Protein AF-L8GT86-F1 (afdb_monomer)

Secondary structure (DSSP, 8-state):
-PPP-HHHHHHHHHHHH--TT-EEHHHHHHHHHHHTTTS--TTHHHHHHHHHHHHHHTTSSEEETTEEEPPPHHHHHPPPPHHHHHHHHHTTSS-B-HHHHHHHHTTTS-HHHHHHHHHHHHHTTSEEE-TTS-EEE-TTHHHH--PPTT-HHHHHHHTTS--

pLDDT: mean 82.65, std 12.53, range [40.5, 96.31]

Organism: Acanthamoeba castellanii (strain ATCC 30010 / Neff) (NCBI:txid1257118)

Sequence (163 aa):
MPKVTHASMVKDALKDLNEPTGSGVIAIIERVAKLYEGKLTSTYERLIIKAIKDGVLAGTLVREGSRIRFPTKDDEDRELTVEEELIMIACREGDMYPDRLAKAFADDMDDEEYEEALQSLLGRGYIKLVSDGAYRWTDRAGKIFIYMPGDVHGASFIERLPA

Radius of gyration: 17.98 Å; Cα contacts (8 Å, |Δi|>4): 195; chains: 1; bounding box: 49×32×54 Å

InterPro domains:
  IPR005818 Linker histone H1/H5, domain H15 [PF00538] (7-63)
  IPR005818 Linker histone H1/H5, domain H15 [PS51504] (2-72)
  IPR005818 Linker histone H1/H5, domain H15 [SM00526] (3-66)
  IPR036388 Winged helix-like DNA-binding domain superfamily [G3DSA:1.10.10.10] (2-77)
  IPR036390 Winged helix DNA-binding domain superfamily [SSF46785] (4-74)

Structure (mmCIF, N/CA/C/O backbone):
data_AF-L8GT86-F1
#
_entry.id   AF-L8GT86-F1
#
loop_
_atom_site.group_PDB
_atom_site.id
_atom_site.type_symbol
_atom_site.label_atom_id
_atom_site.label_alt_id
_atom_site.label_comp_id
_atom_site.label_asym_id
_atom_site.label_entity_id
_atom_site.label_seq_id
_atom_site.pdbx_PDB_ins_code
_atom_site.Cartn_x
_atom_site.Cartn_y
_atom_site.Cartn_z
_atom_site.occupancy
_atom_site.B_iso_or_equiv
_atom_site.auth_seq_id
_atom_site.auth_comp_id
_atom_site.auth_asym_id
_atom_site.auth_atom_id
_atom_site.pdbx_PDB_model_num
ATOM 1 N N . MET A 1 1 ? -28.790 1.251 9.224 1.00 40.50 1 MET A N 1
ATOM 2 C CA . MET A 1 1 ? -27.477 1.618 9.801 1.00 40.50 1 MET A CA 1
ATOM 3 C C . MET A 1 1 ? -26.394 0.975 8.946 1.00 40.50 1 MET A C 1
ATOM 5 O O . MET A 1 1 ? -26.558 -0.205 8.643 1.00 40.50 1 MET A O 1
ATOM 9 N N . PRO A 1 2 ? -25.359 1.703 8.489 1.00 51.75 2 PRO A N 1
ATOM 10 C CA . PRO A 1 2 ? -24.268 1.088 7.739 1.00 51.75 2 PRO A CA 1
ATOM 11 C C . PRO A 1 2 ? -23.595 0.009 8.596 1.00 51.75 2 PRO A C 1
ATOM 13 O O . PRO A 1 2 ? -23.422 0.175 9.803 1.00 51.75 2 PRO A O 1
ATOM 16 N N . LYS A 1 3 ? -23.276 -1.130 7.978 1.00 69.12 3 LYS A N 1
ATOM 17 C CA . LYS A 1 3 ? -22.633 -2.256 8.657 1.00 69.12 3 LYS A CA 1
ATOM 18 C C . LYS A 1 3 ? -21.220 -1.821 9.048 1.00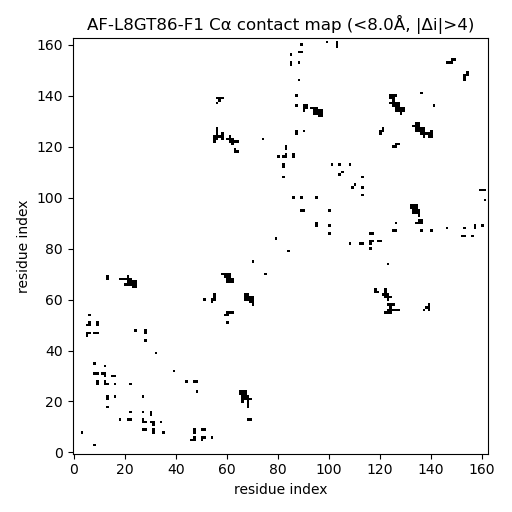 69.12 3 LYS A C 1
ATOM 20 O O . LYS A 1 3 ? -20.435 -1.473 8.169 1.00 69.12 3 LYS A O 1
ATOM 25 N N . VAL A 1 4 ? -20.906 -1.815 10.344 1.00 77.69 4 VAL A N 1
ATOM 26 C CA . VAL A 1 4 ? -19.543 -1.527 10.811 1.00 77.69 4 VAL A CA 1
ATOM 27 C C . VAL A 1 4 ? -18.631 -2.631 10.281 1.00 77.69 4 VAL A C 1
ATOM 29 O O . VAL A 1 4 ? -18.871 -3.816 10.516 1.00 77.69 4 VAL A O 1
ATOM 32 N N . THR A 1 5 ? -17.613 -2.243 9.523 1.00 89.38 5 THR A N 1
ATOM 33 C CA . THR A 1 5 ? -16.600 -3.142 8.962 1.00 89.38 5 THR A CA 1
ATOM 34 C C . THR A 1 5 ? -15.226 -2.726 9.466 1.00 89.38 5 THR A C 1
ATOM 36 O O . THR A 1 5 ? -15.020 -1.577 9.843 1.00 89.38 5 THR A O 1
ATOM 39 N N . HIS A 1 6 ? -14.244 -3.622 9.413 1.00 91.75 6 HIS A N 1
ATOM 40 C CA . HIS A 1 6 ? -12.857 -3.271 9.736 1.00 91.75 6 HIS A CA 1
ATOM 41 C C . HIS A 1 6 ? -12.336 -2.115 8.867 1.00 91.75 6 HIS A C 1
ATOM 43 O O . HIS A 1 6 ? -11.633 -1.242 9.363 1.00 91.75 6 HIS A O 1
ATOM 49 N N . ALA A 1 7 ? -12.753 -2.046 7.598 1.00 91.69 7 ALA A N 1
ATOM 50 C CA . ALA A 1 7 ? -12.431 -0.925 6.721 1.00 91.69 7 ALA A CA 1
ATOM 51 C C . ALA A 1 7 ? -13.047 0.397 7.213 1.00 91.69 7 ALA A C 1
ATOM 53 O O . ALA A 1 7 ? -12.368 1.419 7.195 1.00 91.69 7 ALA A O 1
ATOM 54 N N . SER A 1 8 ? -14.302 0.403 7.686 1.00 93.12 8 SER A N 1
ATOM 55 C CA . SER A 1 8 ? -14.892 1.620 8.265 1.00 93.12 8 SER A CA 1
ATOM 56 C C . SER A 1 8 ? -14.213 2.010 9.578 1.00 93.12 8 SER A C 1
ATOM 58 O O . SER A 1 8 ? -13.939 3.186 9.775 1.00 93.12 8 SER A O 1
ATOM 60 N N . MET A 1 9 ? -13.850 1.036 10.420 1.00 94.31 9 MET A N 1
ATOM 61 C CA . MET A 1 9 ? -13.101 1.285 11.658 1.00 94.31 9 MET A CA 1
ATOM 62 C C . MET A 1 9 ? -11.752 1.965 11.386 1.00 94.31 9 MET A C 1
ATOM 64 O O . MET A 1 9 ? -11.426 2.947 12.045 1.00 94.31 9 MET A O 1
ATOM 68 N N . VAL A 1 10 ? -10.995 1.492 10.386 1.00 95.31 10 VAL A N 1
ATOM 69 C CA . VAL A 1 10 ? -9.731 2.124 9.959 1.00 95.31 10 VAL A CA 1
ATOM 70 C C . VAL A 1 10 ? -9.962 3.563 9.506 1.00 95.31 10 VAL A C 1
ATOM 72 O O . VAL A 1 10 ? -9.220 4.458 9.902 1.00 95.31 10 VAL A O 1
ATOM 75 N N . LYS A 1 11 ? -11.003 3.804 8.698 1.00 94.56 11 LYS A N 1
ATOM 76 C CA . LYS A 1 11 ? -11.322 5.153 8.215 1.00 94.56 11 LYS A CA 1
ATOM 77 C C . LYS A 1 11 ? -11.670 6.103 9.357 1.00 94.56 11 LYS A C 1
ATOM 79 O O . LYS A 1 11 ? -11.217 7.242 9.342 1.00 94.56 11 LYS A O 1
ATOM 84 N N . ASP A 1 12 ? -12.453 5.646 10.327 1.00 94.94 12 ASP A N 1
ATOM 85 C CA . ASP A 1 12 ? -12.830 6.463 11.479 1.00 94.94 12 ASP A CA 1
ATOM 86 C C . ASP A 1 12 ? -11.620 6.756 12.369 1.00 94.94 12 ASP A C 1
ATOM 88 O O . ASP A 1 12 ? -11.432 7.897 12.778 1.00 94.94 12 ASP A O 1
ATOM 92 N N . ALA A 1 13 ? -10.747 5.768 12.585 1.00 96.25 13 ALA A N 1
ATOM 93 C CA . ALA A 1 13 ? -9.500 5.960 13.317 1.00 96.25 13 ALA A CA 1
ATOM 94 C C . ALA A 1 13 ? -8.574 6.978 12.638 1.00 96.25 13 ALA A C 1
ATOM 96 O O . ALA A 1 13 ? -8.061 7.864 13.311 1.00 96.25 13 ALA A O 1
ATOM 97 N N . LEU A 1 14 ? -8.393 6.903 11.315 1.00 96.25 14 LEU A N 1
ATOM 98 C CA . LEU A 1 14 ? -7.584 7.874 10.569 1.00 96.25 14 LEU A CA 1
ATOM 99 C C . LEU A 1 14 ? -8.167 9.292 10.639 1.00 96.25 14 LEU A C 1
ATOM 101 O O . LEU A 1 14 ? -7.423 10.251 10.823 1.00 96.25 14 LEU A O 1
ATOM 105 N N . LYS A 1 15 ? -9.495 9.431 10.541 1.00 95.25 15 LYS A N 1
ATOM 106 C CA . LYS A 1 15 ? -10.174 10.729 10.698 1.00 95.25 15 LYS A CA 1
ATOM 107 C C . LYS A 1 15 ? -10.001 11.312 12.098 1.00 95.25 15 LYS A C 1
ATOM 109 O O . LYS A 1 15 ? -9.831 12.515 12.230 1.00 95.25 15 LYS A O 1
ATOM 114 N N . ASP A 1 16 ? -10.053 10.469 13.124 1.00 96.19 16 ASP A N 1
ATOM 115 C CA . ASP A 1 16 ? -9.931 10.878 14.525 1.00 96.19 16 ASP A CA 1
ATOM 116 C C . ASP A 1 16 ? -8.470 11.109 14.961 1.00 96.19 16 ASP A C 1
ATOM 118 O O . ASP A 1 16 ? -8.207 11.825 15.926 1.00 96.19 16 ASP A O 1
ATOM 122 N N . LEU A 1 17 ? -7.494 10.506 14.271 1.00 96.00 17 LEU A N 1
ATOM 123 C CA . LEU A 1 17 ? -6.072 10.851 14.408 1.00 96.00 17 LEU A CA 1
ATOM 124 C C . LEU A 1 17 ? -5.757 12.182 13.718 1.00 96.00 17 LEU A C 1
ATOM 126 O O . LEU A 1 17 ? -5.005 12.980 14.268 1.00 96.00 17 LEU A O 1
ATOM 130 N N . ASN A 1 18 ? -6.373 12.438 12.558 1.00 92.81 18 ASN A N 1
ATOM 131 C CA . ASN A 1 18 ? -6.255 13.691 11.809 1.00 92.81 18 ASN A CA 1
ATOM 132 C C . ASN A 1 18 ? -4.792 14.110 11.541 1.00 92.81 18 ASN A C 1
ATOM 134 O O . ASN A 1 18 ? -4.446 15.288 11.617 1.00 92.81 18 ASN A O 1
ATOM 138 N N . GLU A 1 19 ? -3.924 13.138 11.248 1.00 91.06 19 GLU A N 1
ATOM 139 C CA . GLU A 1 19 ? -2.511 13.367 10.930 1.00 91.06 19 GLU A CA 1
ATOM 140 C C . GLU A 1 19 ? -2.338 13.555 9.410 1.00 91.06 19 GLU A C 1
ATOM 142 O O . GLU A 1 19 ? -2.546 12.597 8.659 1.00 91.06 19 GLU A O 1
ATOM 147 N N . PRO A 1 20 ? -1.937 14.748 8.920 1.00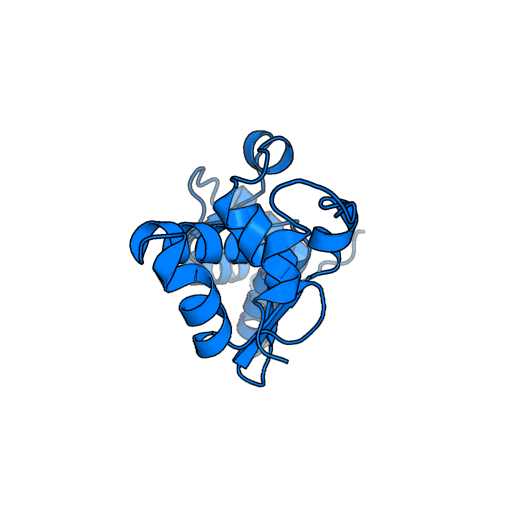 84.56 20 PRO A N 1
ATOM 148 C CA . PRO A 1 20 ? -1.842 15.018 7.480 1.00 84.56 20 PRO A CA 1
ATOM 149 C C . PRO A 1 20 ? -0.819 14.140 6.749 1.00 84.56 20 PRO A C 1
ATOM 151 O O . PRO A 1 20 ? -1.043 13.737 5.613 1.00 84.56 20 PRO A O 1
ATOM 154 N N . THR A 1 21 ? 0.284 13.802 7.420 1.00 87.50 21 THR A N 1
ATOM 155 C CA . THR A 1 21 ? 1.352 12.929 6.902 1.00 87.50 21 THR A CA 1
ATOM 156 C C . THR A 1 21 ? 1.053 11.440 7.094 1.00 87.50 21 THR A C 1
ATOM 158 O O . THR A 1 21 ? 1.872 10.583 6.770 1.00 87.50 21 THR A O 1
ATOM 161 N N . GLY A 1 22 ? -0.126 11.114 7.627 1.00 92.31 22 GLY A N 1
ATOM 162 C CA . GLY A 1 22 ? -0.543 9.754 7.917 1.00 92.31 22 GLY A CA 1
ATOM 163 C C . GLY A 1 22 ? -0.051 9.207 9.248 1.00 92.31 22 GLY A C 1
ATOM 164 O O . GLY A 1 22 ? 0.861 9.717 9.902 1.00 92.31 22 GLY A O 1
ATOM 165 N N . SER A 1 23 ? -0.659 8.088 9.619 1.00 95.62 23 SER A N 1
ATOM 166 C CA . SER A 1 23 ? -0.482 7.455 10.917 1.00 95.62 23 SER A CA 1
ATOM 167 C C . SER A 1 23 ? 0.157 6.084 10.792 1.00 95.62 23 SER A C 1
ATOM 169 O O . SER A 1 23 ? -0.031 5.363 9.811 1.00 95.62 23 SER A O 1
ATOM 171 N N . GLY A 1 24 ? 0.931 5.709 11.808 1.00 95.25 24 GLY A N 1
ATOM 172 C CA . GLY A 1 24 ? 1.495 4.366 11.894 1.00 95.25 24 GLY A CA 1
ATOM 173 C C . GLY A 1 24 ? 0.409 3.312 12.124 1.00 95.25 24 GLY A C 1
ATOM 174 O O . GLY A 1 24 ? -0.602 3.573 12.774 1.00 95.25 24 GLY A O 1
ATOM 175 N N . VAL A 1 25 ? 0.646 2.087 11.649 1.00 94.19 25 VAL A N 1
ATOM 176 C CA . VAL A 1 25 ? -0.297 0.959 11.800 1.00 94.19 25 VAL A CA 1
ATOM 177 C C . VAL A 1 25 ? -0.679 0.715 13.266 1.00 94.19 25 VAL A C 1
ATOM 179 O O . VAL A 1 25 ? -1.852 0.497 13.555 1.00 94.19 25 VAL A O 1
ATOM 182 N N . ILE A 1 26 ? 0.282 0.805 14.193 1.00 94.44 26 ILE A N 1
ATOM 183 C CA . ILE A 1 26 ? 0.035 0.630 15.635 1.00 94.44 26 ILE A CA 1
ATOM 184 C C . ILE A 1 26 ? -0.906 1.720 16.162 1.00 94.44 26 ILE A C 1
ATOM 186 O O . ILE A 1 26 ? -1.908 1.400 16.793 1.00 94.44 26 ILE A O 1
ATOM 190 N N . ALA A 1 27 ? -0.650 2.988 15.828 1.00 96.06 27 ALA A N 1
ATOM 191 C CA . ALA A 1 27 ? -1.498 4.106 16.248 1.00 96.06 27 ALA A CA 1
ATOM 192 C C . ALA A 1 27 ? -2.939 3.960 15.729 1.00 96.06 27 ALA A C 1
ATOM 194 O O . ALA A 1 27 ? -3.896 4.231 16.453 1.00 96.06 27 ALA A O 1
ATOM 195 N N . ILE A 1 28 ? -3.105 3.467 14.496 1.00 96.31 28 ILE A N 1
ATOM 196 C CA . ILE A 1 28 ? -4.425 3.181 13.920 1.00 96.31 28 ILE A CA 1
ATOM 197 C C . ILE A 1 28 ? -5.128 2.071 14.709 1.00 96.31 28 ILE A C 1
ATOM 199 O O . ILE A 1 28 ? -6.293 2.232 15.065 1.00 96.31 28 ILE A O 1
ATOM 203 N N . ILE A 1 29 ? -4.441 0.965 15.013 1.00 94.88 29 ILE A N 1
ATOM 204 C CA . ILE A 1 29 ? -5.003 -0.153 15.791 1.00 94.88 29 ILE A CA 1
ATOM 205 C C . ILE A 1 29 ? -5.432 0.317 17.184 1.00 94.88 29 ILE A C 1
ATOM 207 O O . ILE A 1 29 ? -6.568 0.070 17.589 1.00 94.88 29 ILE A O 1
ATOM 211 N N . GLU A 1 30 ? -4.565 1.041 17.890 1.00 94.81 30 GLU A N 1
ATOM 212 C CA . GLU A 1 30 ? -4.867 1.587 19.215 1.00 94.81 30 GLU A CA 1
ATOM 213 C C . GLU A 1 30 ? -6.050 2.557 19.175 1.00 94.81 30 GLU A C 1
ATOM 215 O O . GLU A 1 30 ? -6.899 2.558 20.070 1.00 94.81 30 GLU A O 1
ATOM 220 N N . ARG A 1 31 ? -6.150 3.378 18.124 1.00 95.69 31 ARG A N 1
ATOM 221 C CA . ARG A 1 31 ? -7.275 4.299 17.973 1.00 95.69 31 ARG A CA 1
ATOM 222 C C . ARG A 1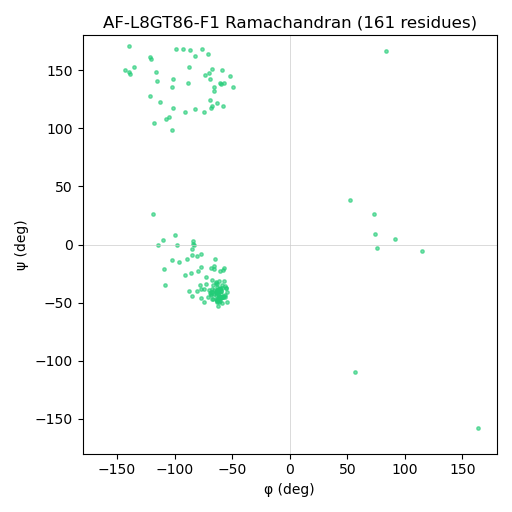 31 ? -8.577 3.569 17.663 1.00 95.69 31 ARG A C 1
ATOM 224 O O . ARG A 1 31 ? -9.602 3.920 18.244 1.00 95.69 31 ARG A O 1
ATOM 231 N N . VAL A 1 32 ? -8.546 2.522 16.837 1.00 95.00 32 VAL A N 1
ATOM 232 C CA . VAL A 1 32 ? -9.700 1.629 16.642 1.00 95.00 32 VAL A CA 1
ATOM 233 C C . VAL A 1 32 ? -10.130 1.018 17.974 1.00 95.00 32 VAL A C 1
ATOM 235 O O . VAL A 1 32 ? -11.321 1.032 18.279 1.00 95.00 32 VAL A O 1
ATOM 238 N N . ALA A 1 33 ? -9.179 0.536 18.780 1.00 93.06 33 ALA A N 1
ATOM 239 C CA . ALA A 1 33 ? -9.459 -0.035 20.094 1.00 93.06 33 ALA A CA 1
ATOM 240 C C . ALA A 1 33 ? -10.219 0.938 21.004 1.00 93.06 33 ALA A C 1
ATOM 242 O O . ALA A 1 33 ? -11.215 0.555 21.615 1.00 93.06 33 ALA A O 1
ATOM 243 N N . LYS A 1 34 ? -9.804 2.211 21.018 1.00 93.19 34 LYS A N 1
ATOM 244 C CA . LYS A 1 34 ? -10.455 3.277 21.795 1.00 93.19 34 LYS A CA 1
ATOM 245 C C . LYS A 1 34 ? -11.845 3.645 21.266 1.00 93.19 34 LYS A C 1
ATOM 247 O O . LYS A 1 34 ? -12.766 3.825 22.051 1.00 93.19 34 LYS A O 1
ATOM 252 N N . LEU A 1 35 ? -12.018 3.760 19.947 1.00 92.69 35 LEU A N 1
ATOM 253 C CA . LEU A 1 35 ? -13.298 4.161 19.340 1.00 92.69 35 LEU A CA 1
ATOM 254 C C . LEU A 1 35 ? -14.369 3.061 19.397 1.00 92.69 35 LEU A C 1
ATOM 256 O O . LEU A 1 35 ? -15.566 3.349 19.408 1.00 92.69 35 LEU A O 1
ATOM 260 N N . TYR A 1 36 ? -13.942 1.798 19.409 1.00 90.56 36 TYR A N 1
ATOM 261 C CA . TYR A 1 36 ? -14.811 0.626 19.311 1.00 90.56 36 TYR A CA 1
ATOM 262 C C . TYR A 1 36 ? -14.722 -0.286 20.539 1.00 90.56 36 TYR A C 1
ATOM 264 O O . TYR A 1 36 ? -15.000 -1.486 20.445 1.00 90.56 36 TYR A O 1
ATOM 272 N N . GLU A 1 37 ? -14.360 0.278 21.691 1.00 82.69 37 GLU A N 1
ATOM 273 C CA . GLU A 1 37 ? -14.214 -0.447 22.950 1.00 82.69 37 GLU A CA 1
ATOM 274 C C . GLU A 1 37 ? -15.441 -1.336 23.243 1.00 82.69 37 GLU A C 1
ATOM 276 O O . GLU A 1 37 ? -16.595 -0.961 23.012 1.00 82.69 37 GLU A O 1
ATOM 281 N N . GLY A 1 38 ? -15.190 -2.576 23.675 1.00 74.44 38 GLY A N 1
ATOM 282 C CA . GLY A 1 38 ? -16.236 -3.567 23.959 1.00 74.44 38 GLY A CA 1
ATOM 283 C C . GLY A 1 38 ? -16.899 -4.221 22.736 1.00 74.44 38 GLY A C 1
ATOM 284 O O . GLY A 1 38 ? -17.724 -5.115 22.912 1.00 74.44 38 GLY A O 1
ATOM 285 N N . LYS A 1 39 ? -16.546 -3.835 21.499 1.00 76.12 39 LYS A N 1
ATOM 286 C CA . LYS A 1 39 ? -17.077 -4.430 20.248 1.00 76.12 39 LYS A CA 1
ATOM 287 C C . LYS A 1 39 ? -16.045 -5.251 19.467 1.00 76.12 39 LYS A C 1
ATOM 289 O O . LYS A 1 39 ? -16.335 -5.714 18.363 1.00 76.12 39 LYS A O 1
ATOM 294 N N . LEU A 1 40 ? -14.841 -5.408 20.012 1.00 83.25 40 LEU A N 1
ATOM 295 C CA . LEU A 1 40 ? -13.696 -5.997 19.321 1.00 83.25 40 LEU A CA 1
ATOM 296 C C . LEU A 1 40 ? -13.462 -7.446 19.753 1.00 83.25 40 LEU A C 1
ATOM 298 O O . LEU A 1 40 ? -13.496 -7.784 20.932 1.00 83.25 40 LEU A O 1
ATOM 302 N N . THR A 1 41 ? -13.216 -8.310 18.771 1.00 82.38 41 THR A N 1
ATOM 303 C CA . THR A 1 41 ? -12.842 -9.718 18.981 1.00 82.38 41 THR A CA 1
ATOM 304 C C . THR A 1 41 ? -11.348 -9.852 19.266 1.00 82.38 41 THR A C 1
ATOM 306 O O . THR A 1 41 ? -10.582 -9.000 18.833 1.00 82.38 41 THR A O 1
ATOM 309 N N . SER A 1 42 ? -10.892 -10.973 19.828 1.00 79.06 42 SER A N 1
ATOM 310 C CA . SER A 1 42 ? -9.457 -11.255 20.040 1.00 79.06 42 SER A CA 1
ATOM 311 C C . SER A 1 42 ? -8.595 -11.208 18.767 1.00 79.06 42 SER A C 1
ATOM 313 O O . SER A 1 42 ? -7.388 -11.021 18.848 1.00 79.06 42 SER A O 1
ATOM 315 N N . THR A 1 43 ? -9.195 -11.340 17.580 1.00 85.88 43 THR A N 1
ATOM 316 C CA . THR A 1 43 ? -8.496 -11.282 16.286 1.00 85.88 43 THR A CA 1
ATOM 317 C C . THR A 1 43 ? -8.598 -9.928 15.579 1.00 85.88 43 THR A C 1
ATOM 319 O O . THR A 1 43 ? -8.222 -9.836 14.408 1.00 85.88 43 THR A O 1
ATOM 322 N N . TYR A 1 44 ? -9.134 -8.886 16.230 1.00 88.38 44 TYR A N 1
ATOM 323 C CA . TYR A 1 44 ? -9.442 -7.619 15.555 1.00 88.38 44 TYR A CA 1
ATOM 324 C C . TYR A 1 44 ? -8.196 -6.969 14.944 1.00 88.38 44 TYR A C 1
ATOM 326 O O . TYR A 1 44 ? -8.257 -6.527 13.804 1.00 88.38 44 TYR A O 1
ATOM 334 N N . GLU A 1 45 ? -7.049 -7.000 15.628 1.00 90.88 45 GLU A N 1
ATOM 335 C CA . GLU A 1 45 ? -5.796 -6.406 15.138 1.00 90.88 45 GLU A CA 1
ATOM 336 C C . GLU A 1 45 ? -5.398 -6.980 13.778 1.00 90.88 45 GLU A C 1
ATOM 338 O O . GLU A 1 45 ? -5.105 -6.242 12.838 1.00 90.88 45 GLU A O 1
ATOM 343 N N . ARG A 1 46 ? -5.491 -8.307 13.624 1.00 91.50 46 ARG A N 1
ATOM 344 C CA . ARG A 1 46 ? -5.205 -8.990 12.357 1.00 91.50 46 ARG A CA 1
ATOM 345 C C . ARG A 1 46 ? -6.162 -8.549 11.251 1.00 91.50 46 ARG A C 1
ATOM 347 O O . ARG A 1 46 ? -5.748 -8.401 10.102 1.00 91.50 46 ARG A O 1
ATOM 354 N N . LEU A 1 47 ? -7.432 -8.338 11.592 1.00 92.19 47 LEU A N 1
ATOM 355 C CA . LEU A 1 47 ? -8.462 -7.891 10.655 1.00 92.19 47 LEU A CA 1
ATOM 356 C C . LEU A 1 47 ? -8.290 -6.412 10.279 1.00 92.19 47 LEU A C 1
ATOM 358 O O . LEU A 1 47 ? -8.515 -6.064 9.122 1.00 92.19 47 LEU A O 1
ATOM 362 N N . ILE A 1 48 ? -7.825 -5.569 11.203 1.00 94.56 48 ILE A N 1
ATOM 363 C CA . ILE A 1 48 ? -7.464 -4.169 10.949 1.00 94.56 48 ILE A CA 1
ATOM 364 C C . ILE A 1 48 ? -6.230 -4.084 10.049 1.00 94.56 48 ILE A C 1
ATOM 366 O O . ILE A 1 48 ? -6.271 -3.391 9.036 1.00 94.56 48 ILE A O 1
ATOM 370 N N . ILE A 1 49 ? -5.173 -4.853 10.330 1.00 93.44 49 ILE A N 1
ATOM 371 C CA . ILE A 1 49 ? -3.983 -4.931 9.466 1.00 93.44 49 ILE A CA 1
ATOM 372 C C . ILE A 1 49 ? -4.371 -5.389 8.059 1.00 93.44 49 ILE A C 1
ATOM 374 O O . ILE A 1 49 ? -3.924 -4.806 7.071 1.00 93.44 49 ILE A O 1
ATOM 378 N N . LYS A 1 50 ? -5.222 -6.418 7.952 1.00 91.94 50 LYS A N 1
ATOM 379 C CA . LYS A 1 50 ? -5.732 -6.877 6.657 1.00 91.94 50 LYS A CA 1
ATOM 380 C C . LYS A 1 50 ? -6.518 -5.773 5.946 1.00 91.94 50 LYS A C 1
ATOM 382 O O . LYS A 1 50 ? -6.272 -5.540 4.772 1.00 91.94 50 LYS A O 1
ATOM 387 N N . ALA A 1 51 ? -7.400 -5.064 6.649 1.00 93.38 51 ALA A N 1
ATOM 388 C CA . ALA A 1 51 ? -8.177 -3.969 6.072 1.00 93.38 51 ALA A CA 1
ATOM 389 C C . ALA A 1 51 ? -7.299 -2.803 5.585 1.00 93.38 51 ALA A C 1
ATOM 391 O O . ALA A 1 51 ? -7.596 -2.228 4.544 1.00 93.38 51 ALA A O 1
ATOM 392 N N . ILE A 1 52 ? -6.207 -2.484 6.289 1.00 93.12 52 ILE A N 1
ATOM 393 C CA . ILE A 1 52 ? -5.220 -1.492 5.839 1.00 93.12 52 ILE A CA 1
ATOM 394 C C . ILE A 1 52 ? -4.556 -1.961 4.540 1.00 93.12 52 ILE A C 1
ATOM 396 O O . ILE A 1 52 ? -4.532 -1.211 3.569 1.00 93.12 52 ILE A O 1
ATOM 400 N N . LYS A 1 53 ? -4.065 -3.208 4.494 1.00 89.12 53 LYS A N 1
ATOM 401 C CA . LYS A 1 53 ? -3.436 -3.779 3.290 1.00 89.12 53 LYS A CA 1
ATOM 402 C C . LYS A 1 53 ? -4.392 -3.780 2.098 1.00 89.12 53 LYS A C 1
ATOM 404 O O . LYS A 1 53 ? -4.037 -3.285 1.035 1.00 89.12 53 LYS A O 1
ATOM 409 N N . ASP A 1 54 ? -5.606 -4.286 2.298 1.00 87.94 54 ASP A N 1
ATOM 410 C CA . ASP A 1 54 ? -6.651 -4.316 1.273 1.00 87.94 54 ASP A CA 1
ATOM 411 C C . ASP A 1 54 ? -7.004 -2.888 0.815 1.00 87.94 54 ASP A C 1
ATOM 413 O O . ASP A 1 54 ? -7.206 -2.647 -0.372 1.00 87.94 54 ASP A O 1
ATOM 417 N N . GLY A 1 55 ? -7.032 -1.925 1.744 1.00 88.56 55 GLY A N 1
ATOM 418 C CA . GLY A 1 55 ? -7.307 -0.520 1.459 1.00 88.56 55 GLY A CA 1
ATOM 419 C C . GLY A 1 55 ? -6.231 0.153 0.606 1.00 88.56 55 GLY A C 1
ATOM 420 O O . GLY A 1 55 ? -6.592 0.910 -0.295 1.00 88.56 55 GLY A O 1
ATOM 421 N N . VAL A 1 56 ? -4.952 -0.157 0.853 1.00 87.94 56 VAL A N 1
ATOM 422 C CA . VAL A 1 56 ? -3.812 0.305 0.040 1.00 87.94 56 VAL A CA 1
ATOM 423 C C . VAL A 1 56 ? -3.861 -0.313 -1.355 1.00 87.94 56 VAL A C 1
ATOM 425 O O . VAL A 1 56 ? -3.801 0.406 -2.344 1.00 87.94 56 VAL A O 1
ATOM 428 N N . LEU A 1 57 ? -4.082 -1.628 -1.454 1.00 80.56 57 LEU A N 1
ATOM 429 C CA . LEU A 1 57 ? -4.208 -2.327 -2.742 1.00 80.56 57 LEU A CA 1
ATOM 430 C C . LEU A 1 57 ? -5.381 -1.814 -3.587 1.00 80.56 57 LEU A C 1
ATOM 432 O O . LEU A 1 57 ? -5.284 -1.726 -4.807 1.00 80.56 57 LEU A O 1
ATOM 436 N N . ALA A 1 58 ? -6.497 -1.475 -2.940 1.00 81.00 58 ALA A N 1
ATOM 437 C CA . ALA A 1 58 ? -7.653 -0.875 -3.598 1.00 81.00 58 ALA A CA 1
ATOM 438 C C . ALA A 1 58 ? -7.460 0.618 -3.915 1.00 81.00 58 ALA A C 1
ATOM 440 O O . ALA A 1 58 ? -8.319 1.218 -4.559 1.00 81.00 58 ALA A O 1
ATOM 441 N N . GLY A 1 59 ? -6.382 1.235 -3.425 1.00 81.12 59 GLY A N 1
ATOM 442 C CA . GLY A 1 59 ? -6.101 2.656 -3.583 1.00 81.12 59 GLY A CA 1
ATOM 443 C C . GLY A 1 59 ? -6.942 3.601 -2.734 1.00 81.12 59 GLY A C 1
ATOM 444 O O . GLY A 1 59 ? -6.895 4.809 -2.921 1.00 81.12 59 GLY A O 1
ATOM 445 N N . THR A 1 60 ? -7.722 3.064 -1.798 1.00 88.25 60 THR A N 1
ATOM 446 C CA . THR A 1 60 ? -8.532 3.859 -0.858 1.00 88.25 60 THR A CA 1
ATOM 447 C C . THR A 1 60 ? -7.725 4.401 0.322 1.00 88.25 60 THR A C 1
ATOM 449 O O . THR A 1 60 ? -8.240 5.205 1.098 1.00 88.25 60 THR A O 1
ATOM 452 N N . LEU A 1 61 ? -6.487 3.927 0.461 1.00 91.31 61 LEU A N 1
ATOM 453 C CA . LEU A 1 61 ? -5.457 4.386 1.382 1.00 91.31 61 LEU A CA 1
ATOM 454 C C . LEU A 1 61 ? -4.141 4.482 0.606 1.00 91.31 61 LEU A C 1
ATOM 456 O O . LEU A 1 61 ? -3.938 3.741 -0.354 1.00 91.31 61 LEU A O 1
ATOM 460 N N . VAL A 1 62 ? -3.2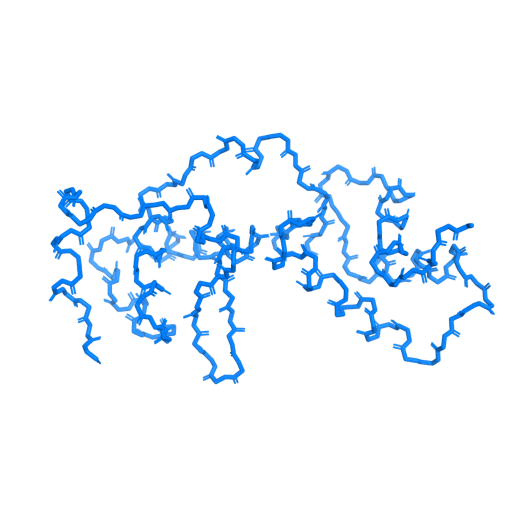52 5.357 1.056 1.00 89.56 62 VAL A N 1
ATOM 461 C CA . VAL A 1 62 ? -1.879 5.475 0.556 1.00 89.56 62 VAL A CA 1
ATOM 462 C C . VAL A 1 62 ? -0.928 5.101 1.680 1.00 89.56 62 VAL A C 1
ATOM 464 O O . VAL A 1 62 ? -1.169 5.437 2.846 1.00 89.56 62 VAL A O 1
ATOM 467 N N . ARG A 1 63 ? 0.139 4.382 1.330 1.00 89.19 63 ARG A N 1
ATOM 468 C CA . ARG A 1 63 ? 1.242 4.076 2.235 1.00 89.19 63 ARG A CA 1
ATOM 469 C C . ARG A 1 63 ? 2.507 4.794 1.781 1.00 89.19 63 ARG A C 1
ATOM 471 O O . ARG A 1 63 ? 2.999 4.524 0.698 1.00 89.19 63 ARG A O 1
ATOM 478 N N . GLU A 1 64 ? 3.072 5.609 2.661 1.00 84.50 64 GLU A N 1
ATOM 479 C CA . GLU A 1 64 ? 4.373 6.260 2.475 1.00 84.50 64 GLU A CA 1
ATOM 480 C C . GLU A 1 64 ? 5.307 5.769 3.583 1.00 84.50 64 GLU A C 1
ATOM 482 O O . GLU A 1 64 ? 5.137 6.085 4.766 1.00 84.50 64 GLU A O 1
ATOM 487 N N . GLY A 1 65 ? 6.239 4.879 3.230 1.00 83.56 65 GLY A N 1
ATOM 488 C CA . GLY A 1 65 ? 7.090 4.188 4.198 1.00 83.56 65 GLY A CA 1
ATOM 489 C C . GLY A 1 65 ? 6.284 3.424 5.261 1.00 83.56 65 GLY A C 1
ATOM 490 O O . GLY A 1 65 ? 5.659 2.390 4.992 1.00 83.56 65 GLY A O 1
ATOM 491 N N . SER A 1 66 ? 6.311 3.906 6.507 1.00 87.19 66 SER A N 1
ATOM 492 C CA . SER A 1 66 ? 5.582 3.321 7.648 1.00 87.19 66 SER A CA 1
ATOM 493 C C . SER A 1 66 ? 4.244 4.006 7.962 1.00 87.19 66 SER A C 1
ATOM 495 O O . SER A 1 66 ? 3.545 3.581 8.888 1.00 87.19 66 SER A O 1
ATOM 497 N N . ARG A 1 67 ? 3.876 5.048 7.205 1.00 93.00 67 ARG A N 1
ATOM 498 C CA . ARG A 1 67 ? 2.685 5.876 7.425 1.00 93.00 67 ARG A CA 1
ATOM 499 C C . ARG A 1 67 ? 1.559 5.497 6.476 1.00 93.00 67 ARG A C 1
ATOM 501 O O . ARG A 1 67 ? 1.798 5.165 5.319 1.00 93.00 67 ARG A O 1
ATOM 508 N N . ILE A 1 68 ? 0.330 5.543 6.983 1.00 94.75 68 ILE A N 1
ATOM 509 C CA . ILE A 1 68 ? -0.901 5.265 6.243 1.00 94.75 68 ILE A CA 1
ATOM 510 C C . ILE A 1 68 ? -1.797 6.499 6.310 1.00 94.75 68 ILE A C 1
ATOM 512 O O . ILE A 1 68 ? -2.090 6.991 7.401 1.00 94.75 68 ILE A O 1
ATOM 516 N N . ARG A 1 69 ? -2.265 6.975 5.156 1.00 94.19 69 ARG A N 1
ATOM 517 C CA . ARG A 1 69 ? -3.160 8.136 5.040 1.00 94.19 69 ARG A CA 1
ATOM 518 C C . ARG A 1 69 ? -4.247 7.915 3.997 1.00 94.19 69 ARG A C 1
ATOM 520 O O . ARG A 1 69 ? -4.231 6.935 3.253 1.00 94.19 69 ARG A O 1
ATOM 527 N N . PHE A 1 70 ? -5.206 8.835 3.958 1.00 92.69 70 PHE A N 1
ATOM 528 C CA . PHE A 1 70 ? -6.106 8.940 2.815 1.00 92.69 70 PHE A CA 1
ATOM 529 C C . PHE A 1 70 ? -5.345 9.472 1.592 1.00 92.69 70 PHE A C 1
ATOM 531 O O . PHE A 1 70 ? -4.433 10.287 1.770 1.00 92.69 70 PHE A O 1
ATOM 538 N N . PRO A 1 71 ? -5.723 9.040 0.377 1.00 88.69 71 PRO A N 1
ATOM 539 C CA . PRO A 1 71 ? -5.267 9.688 -0.842 1.00 88.69 71 PRO A CA 1
ATOM 540 C C . PRO A 1 71 ? -5.652 11.173 -0.830 1.00 88.69 71 PRO A C 1
ATOM 542 O O . PRO A 1 71 ? -6.750 11.532 -0.393 1.00 88.69 71 PRO A O 1
ATOM 545 N N . THR A 1 72 ? -4.748 12.026 -1.289 1.00 86.50 72 THR A N 1
ATOM 546 C CA . THR A 1 72 ? -5.007 13.423 -1.628 1.00 86.50 72 THR A CA 1
ATOM 547 C C . THR A 1 72 ? -5.347 13.528 -3.109 1.00 86.50 72 THR A C 1
ATOM 549 O O . THR A 1 72 ? -5.144 12.593 -3.882 1.00 86.50 72 THR A O 1
ATOM 552 N N . LYS A 1 73 ? -5.846 14.697 -3.520 1.00 79.94 73 LYS A N 1
ATOM 553 C CA . LYS A 1 73 ? -6.056 14.991 -4.939 1.00 79.94 73 LYS A CA 1
ATOM 554 C C . LYS A 1 73 ? -4.749 14.890 -5.738 1.00 79.94 73 LYS A C 1
ATOM 556 O O . LYS A 1 73 ? -4.750 14.357 -6.838 1.00 79.94 73 LYS A O 1
ATOM 561 N N . ASP A 1 74 ? -3.636 15.313 -5.145 1.00 80.69 74 ASP A N 1
ATOM 562 C CA . ASP A 1 74 ? -2.322 15.233 -5.785 1.00 80.69 74 ASP A CA 1
ATOM 563 C C . ASP A 1 74 ? -1.895 13.776 -6.041 1.00 80.69 74 ASP A C 1
ATOM 565 O O . ASP A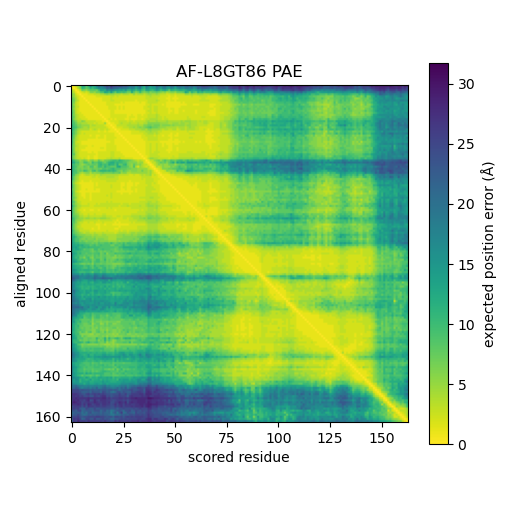 1 74 ? -1.280 13.495 -7.063 1.00 80.69 74 ASP A O 1
ATOM 569 N N . ASP A 1 75 ? -2.269 12.820 -5.178 1.00 79.44 75 ASP A N 1
ATOM 570 C CA . ASP A 1 75 ? -1.991 11.394 -5.424 1.00 79.44 75 ASP A CA 1
ATOM 571 C C . ASP A 1 75 ? -2.785 10.825 -6.611 1.00 79.44 75 ASP A C 1
ATOM 573 O O . ASP A 1 75 ? -2.349 9.858 -7.249 1.00 79.44 75 ASP A O 1
ATOM 577 N N . GLU A 1 76 ? -3.982 11.369 -6.844 1.00 72.38 76 GLU A N 1
ATOM 578 C CA . GLU A 1 76 ? -4.894 10.956 -7.912 1.00 72.38 76 GLU A CA 1
ATOM 579 C C . GLU A 1 76 ? -4.492 11.563 -9.259 1.00 72.38 76 GLU A C 1
ATOM 581 O O . GLU A 1 76 ? -4.524 10.854 -10.263 1.00 72.38 76 GLU A O 1
ATOM 586 N N . ASP A 1 77 ? -4.073 12.831 -9.259 1.00 73.12 77 ASP A N 1
ATOM 587 C CA . ASP A 1 77 ? -3.733 13.595 -10.464 1.00 73.12 77 ASP A CA 1
ATOM 588 C C . ASP A 1 77 ? -2.252 13.453 -10.875 1.00 73.12 77 ASP A C 1
ATOM 590 O O . ASP A 1 77 ? -1.879 13.851 -11.979 1.00 73.12 77 ASP A O 1
ATOM 594 N N . ARG A 1 78 ? -1.387 12.895 -10.015 1.00 78.69 78 ARG A N 1
ATOM 595 C CA . ARG A 1 78 ? 0.036 12.696 -10.325 1.00 78.69 78 ARG A CA 1
ATOM 596 C C . ARG A 1 78 ? 0.233 11.632 -11.409 1.00 78.69 78 ARG A C 1
ATOM 598 O O . ARG A 1 78 ? -0.011 10.440 -11.176 1.00 78.69 78 ARG A O 1
ATOM 605 N N . GLU A 1 79 ? 0.792 12.080 -12.530 1.00 81.00 79 GLU A N 1
ATOM 606 C CA . GLU A 1 79 ? 1.344 11.236 -13.590 1.00 81.00 79 GLU A CA 1
ATOM 607 C C . GLU A 1 79 ? 2.462 10.331 -13.054 1.00 81.00 79 GLU A C 1
ATOM 609 O O . GLU A 1 79 ? 3.144 10.652 -12.074 1.00 81.00 79 GLU A O 1
ATOM 614 N N . LEU A 1 80 ? 2.608 9.159 -13.670 1.00 83.94 80 LEU A N 1
ATOM 615 C CA . LEU A 1 80 ? 3.719 8.266 -13.368 1.00 83.94 80 LEU A CA 1
ATOM 616 C C . LEU A 1 80 ? 5.013 8.895 -13.892 1.00 83.94 80 LEU A C 1
ATOM 618 O O . LEU A 1 80 ? 5.019 9.510 -14.957 1.00 83.94 80 LEU A O 1
ATOM 622 N N . THR A 1 81 ? 6.105 8.746 -13.148 1.00 85.81 81 THR A N 1
ATOM 623 C CA . THR A 1 81 ? 7.430 9.033 -13.707 1.00 85.81 81 THR A CA 1
ATOM 624 C C . THR A 1 81 ? 7.804 7.964 -14.730 1.00 85.81 81 THR A C 1
ATOM 626 O O . THR A 1 81 ? 7.212 6.881 -14.753 1.00 85.81 81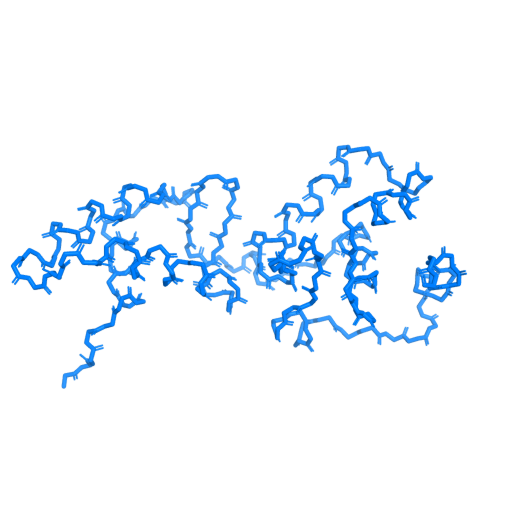 THR A O 1
ATOM 629 N N . VAL A 1 82 ? 8.814 8.240 -15.558 1.00 83.06 82 VAL A N 1
ATOM 630 C CA . VAL A 1 82 ? 9.321 7.266 -16.539 1.00 83.06 82 VAL A CA 1
ATOM 631 C C . VAL A 1 82 ? 9.718 5.964 -15.837 1.00 83.06 82 VAL A C 1
ATOM 633 O O . VAL A 1 82 ? 9.436 4.872 -16.328 1.00 83.06 82 VAL A O 1
ATOM 636 N N . GLU A 1 83 ? 10.293 6.070 -14.642 1.00 87.19 83 GLU A N 1
ATOM 637 C CA . GLU A 1 83 ? 10.742 4.930 -13.858 1.00 87.19 83 GLU A CA 1
ATOM 638 C C . GLU A 1 83 ? 9.570 4.085 -13.350 1.00 87.19 83 GLU A C 1
ATOM 640 O O . GLU A 1 83 ? 9.561 2.853 -13.454 1.00 87.19 83 GLU A O 1
ATOM 645 N N . GLU A 1 84 ? 8.526 4.753 -12.859 1.00 88.25 84 GLU A N 1
ATOM 646 C CA . GLU A 1 84 ? 7.289 4.108 -12.436 1.00 88.25 84 GLU A CA 1
ATOM 647 C C . GLU A 1 84 ? 6.587 3.407 -13.616 1.00 88.25 84 GLU A C 1
ATOM 649 O O . GLU A 1 84 ? 6.094 2.286 -13.465 1.00 88.25 84 GLU A O 1
ATOM 654 N N . GLU A 1 85 ? 6.562 4.023 -14.801 1.00 85.81 85 GLU A N 1
ATOM 655 C CA . GLU A 1 85 ? 5.993 3.420 -16.013 1.00 85.81 85 GLU A CA 1
ATOM 656 C C . GLU A 1 85 ? 6.756 2.172 -16.452 1.00 85.81 85 GLU A C 1
ATOM 658 O O . GLU A 1 85 ? 6.146 1.150 -16.771 1.00 85.81 85 GLU A O 1
ATOM 663 N N . LEU A 1 86 ? 8.085 2.219 -16.426 1.00 82.62 86 LEU A N 1
ATOM 664 C CA . LEU A 1 86 ? 8.939 1.096 -16.789 1.00 82.62 86 LEU A CA 1
ATOM 665 C C . LEU A 1 86 ? 8.715 -0.116 -15.871 1.00 82.62 86 LEU A C 1
ATOM 667 O O . LEU A 1 86 ? 8.471 -1.229 -16.354 1.00 82.62 86 LEU A O 1
ATOM 671 N N . ILE A 1 87 ? 8.693 0.090 -14.549 1.00 86.81 87 ILE A N 1
ATOM 672 C CA . ILE A 1 87 ? 8.384 -0.977 -13.581 1.00 86.81 87 ILE A CA 1
ATOM 673 C C . ILE A 1 87 ? 6.958 -1.505 -13.790 1.00 86.81 87 ILE A C 1
ATOM 675 O O . ILE A 1 87 ? 6.719 -2.718 -13.726 1.00 86.81 87 ILE A O 1
ATOM 679 N N . MET A 1 88 ? 5.999 -0.619 -14.075 1.00 86.44 88 MET A N 1
ATOM 680 C CA . MET A 1 88 ? 4.632 -1.011 -14.408 1.00 86.44 88 MET A CA 1
ATOM 681 C C . MET A 1 88 ? 4.599 -1.895 -15.655 1.00 86.44 88 MET A C 1
ATOM 683 O O . MET A 1 88 ? 3.970 -2.947 -15.624 1.00 86.44 88 MET A O 1
ATOM 687 N N . ILE A 1 89 ? 5.308 -1.554 -16.727 1.00 82.75 89 ILE A N 1
ATOM 688 C CA . ILE A 1 89 ? 5.375 -2.390 -17.932 1.00 82.75 89 ILE A CA 1
ATOM 689 C C . ILE A 1 89 ? 5.958 -3.770 -17.601 1.00 82.75 89 ILE A C 1
ATOM 691 O O . ILE A 1 89 ? 5.369 -4.781 -17.982 1.00 82.75 89 ILE A O 1
ATOM 695 N N . ALA A 1 90 ? 7.042 -3.828 -16.821 1.00 82.06 90 ALA A N 1
ATOM 696 C CA . ALA A 1 90 ? 7.670 -5.088 -16.414 1.00 82.06 90 ALA A CA 1
ATOM 697 C C . ALA A 1 90 ? 6.722 -5.999 -15.617 1.00 82.06 90 ALA A C 1
ATOM 699 O O . ALA A 1 90 ? 6.689 -7.211 -15.820 1.00 82.06 90 ALA A O 1
ATOM 700 N N . CYS A 1 91 ? 5.915 -5.419 -14.728 1.00 85.56 91 CYS A N 1
ATOM 701 C CA . CYS A 1 91 ? 4.991 -6.162 -13.868 1.00 85.56 91 CYS A CA 1
ATOM 702 C C . CYS A 1 91 ? 3.643 -6.493 -14.540 1.00 85.56 91 CYS A C 1
ATOM 704 O O . CYS A 1 91 ? 2.758 -7.057 -13.885 1.00 85.56 91 CYS A O 1
ATOM 706 N N . ARG A 1 92 ? 3.448 -6.100 -15.809 1.00 81.75 92 ARG A N 1
ATOM 707 C CA . ARG A 1 92 ? 2.183 -6.261 -16.542 1.00 81.75 92 ARG A CA 1
ATOM 708 C C . ARG A 1 92 ? 1.953 -7.688 -17.020 1.00 81.75 92 ARG A C 1
ATOM 710 O O . ARG A 1 92 ? 0.836 -8.190 -16.910 1.00 81.75 92 ARG A O 1
ATOM 717 N N . GLU A 1 93 ? 2.979 -8.310 -17.598 1.00 70.81 93 GLU A N 1
ATOM 718 C CA . GLU A 1 93 ? 2.832 -9.583 -18.322 1.00 70.81 93 GLU A CA 1
ATOM 719 C C . GLU A 1 93 ? 2.887 -10.822 -17.419 1.00 70.81 93 GLU A C 1
ATOM 721 O O . GLU A 1 93 ? 2.640 -11.936 -17.879 1.00 70.81 93 GLU A O 1
ATOM 726 N N . GLY A 1 94 ? 3.135 -10.654 -16.119 1.00 72.75 94 GLY A N 1
ATOM 727 C CA . GLY A 1 94 ? 3.150 -11.771 -15.187 1.00 72.75 94 GLY A CA 1
ATOM 728 C C . GLY A 1 94 ? 3.818 -11.459 -13.859 1.00 72.75 94 GLY A C 1
ATOM 729 O O . GLY A 1 94 ? 3.901 -10.311 -13.427 1.00 72.75 94 GLY A O 1
ATOM 730 N N . ASP A 1 95 ? 4.255 -12.527 -13.200 1.00 83.88 95 ASP A N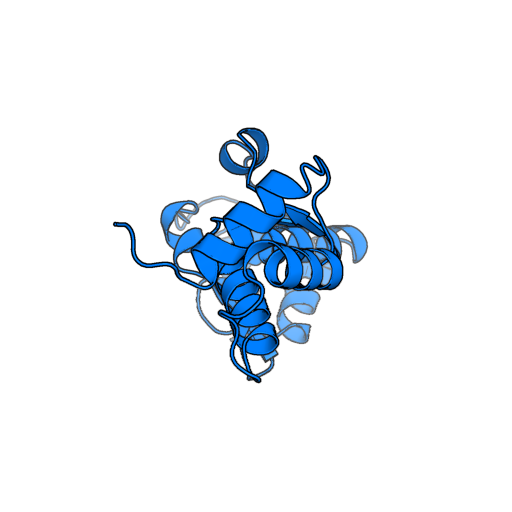 1
ATOM 731 C CA . ASP A 1 95 ? 4.999 -12.472 -11.949 1.00 83.88 95 ASP A CA 1
ATOM 732 C C . ASP A 1 95 ? 6.434 -12.021 -12.206 1.00 83.88 95 ASP A C 1
ATOM 734 O O . ASP A 1 95 ? 7.216 -12.732 -12.837 1.00 83.88 95 ASP A O 1
ATOM 738 N N . MET A 1 96 ? 6.782 -10.839 -11.697 1.00 87.44 96 MET A N 1
ATOM 739 C CA . MET A 1 96 ? 8.115 -10.274 -11.850 1.00 87.44 96 MET A CA 1
ATOM 740 C C . MET A 1 96 ? 8.880 -10.337 -10.529 1.00 87.44 96 MET A C 1
ATOM 742 O O . MET A 1 96 ? 8.568 -9.629 -9.574 1.00 87.44 96 MET A O 1
ATOM 746 N N . TYR A 1 97 ? 9.875 -11.217 -10.448 1.00 86.06 97 TYR A N 1
ATOM 747 C CA . TYR A 1 97 ? 10.659 -11.396 -9.224 1.00 86.06 97 TYR A CA 1
ATOM 748 C C . TYR A 1 97 ? 11.621 -10.215 -8.985 1.00 86.06 97 TYR A C 1
ATOM 750 O O . TYR A 1 97 ? 12.139 -9.666 -9.957 1.00 86.06 97 TYR A O 1
ATOM 758 N N . PRO A 1 98 ? 11.887 -9.819 -7.722 1.00 84.81 98 PRO A N 1
ATOM 759 C CA . PRO A 1 98 ? 12.692 -8.639 -7.394 1.00 84.81 98 PRO A CA 1
ATOM 760 C C . PRO A 1 98 ? 14.088 -8.628 -8.021 1.00 84.81 98 PRO A C 1
ATOM 762 O O . PRO A 1 98 ? 14.560 -7.581 -8.446 1.00 84.81 98 PRO A O 1
ATOM 765 N N . ASP A 1 99 ? 14.737 -9.789 -8.096 1.00 83.19 99 ASP A N 1
ATOM 766 C CA . ASP A 1 99 ? 16.054 -9.972 -8.707 1.00 83.19 99 ASP A CA 1
ATOM 767 C C . ASP A 1 99 ? 16.018 -9.771 -10.228 1.00 83.19 99 ASP A C 1
ATOM 769 O O . ASP A 1 99 ? 16.910 -9.138 -10.793 1.00 83.19 99 ASP A O 1
ATOM 773 N N . ARG A 1 100 ? 14.969 -10.269 -10.892 1.00 82.00 100 ARG A N 1
ATOM 774 C CA . ARG A 1 100 ? 14.746 -10.060 -12.330 1.00 82.00 100 ARG A CA 1
ATOM 775 C C . ARG A 1 100 ? 14.389 -8.613 -12.636 1.00 82.00 100 ARG A C 1
ATOM 777 O O . ARG A 1 100 ? 14.902 -8.069 -13.607 1.00 82.00 100 ARG A O 1
ATOM 784 N N . LEU A 1 101 ? 13.544 -8.013 -11.799 1.00 81.38 101 LEU A N 1
ATOM 785 C CA . LEU A 1 101 ? 13.107 -6.628 -11.926 1.00 81.38 101 LEU A CA 1
ATOM 786 C C . LEU A 1 101 ? 14.300 -5.678 -11.789 1.00 81.38 101 LEU A C 1
ATOM 788 O O . LEU A 1 101 ? 14.559 -4.910 -12.704 1.00 81.38 101 LEU A O 1
ATOM 792 N N . ALA A 1 102 ? 15.085 -5.800 -10.713 1.00 81.88 102 ALA A N 1
ATOM 793 C CA . ALA A 1 102 ? 16.264 -4.962 -10.494 1.00 81.88 102 ALA A CA 1
ATOM 794 C C . ALA A 1 102 ? 17.293 -5.122 -11.623 1.00 81.88 102 ALA A C 1
ATOM 796 O O . ALA A 1 102 ? 17.819 -4.145 -12.146 1.00 81.88 102 ALA A O 1
ATOM 797 N N . LYS A 1 103 ? 17.535 -6.361 -12.074 1.00 79.75 103 LYS A N 1
ATOM 798 C CA . LYS A 1 103 ? 18.457 -6.617 -13.186 1.00 79.75 103 LYS A CA 1
ATOM 799 C C . LYS A 1 103 ? 17.982 -6.012 -14.511 1.00 79.75 103 LYS A C 1
ATOM 801 O O . LYS A 1 103 ? 18.824 -5.645 -15.322 1.00 79.75 103 LYS A O 1
ATOM 806 N N . ALA A 1 104 ? 16.672 -5.929 -14.742 1.00 76.38 104 ALA A N 1
ATOM 807 C CA . ALA A 1 104 ? 16.118 -5.334 -15.955 1.00 76.38 104 ALA A CA 1
ATOM 808 C C . ALA A 1 104 ? 16.348 -3.815 -16.038 1.00 76.38 104 ALA A C 1
ATOM 810 O O . ALA A 1 104 ? 16.304 -3.284 -17.142 1.00 76.38 104 ALA A O 1
ATOM 81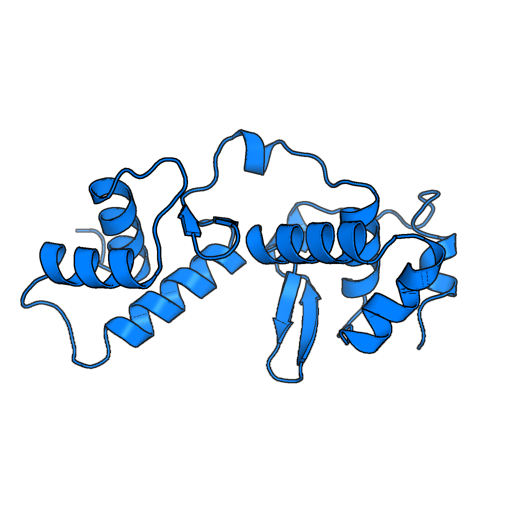1 N N . PHE A 1 105 ? 16.613 -3.149 -14.907 1.00 79.56 105 PHE A N 1
ATOM 812 C CA . PHE A 1 105 ? 16.788 -1.694 -14.826 1.00 79.56 105 PHE A CA 1
ATOM 813 C C . PHE A 1 105 ? 18.193 -1.239 -14.441 1.00 79.56 105 PHE A C 1
ATOM 815 O O . PHE A 1 105 ? 18.435 -0.042 -14.418 1.00 79.56 105 PHE A O 1
ATOM 822 N N . ALA A 1 106 ? 19.129 -2.159 -14.200 1.00 75.38 106 ALA A N 1
ATOM 823 C CA . ALA A 1 106 ? 20.478 -1.828 -13.732 1.00 75.38 106 ALA A CA 1
ATOM 824 C C . ALA A 1 106 ? 21.268 -0.873 -14.657 1.00 75.38 106 ALA A C 1
ATOM 826 O O . ALA A 1 106 ? 22.217 -0.241 -14.201 1.00 75.38 106 ALA A O 1
ATOM 827 N N . ASP A 1 107 ? 20.898 -0.787 -15.940 1.00 77.94 107 ASP A N 1
ATOM 828 C CA . ASP A 1 107 ? 21.506 0.126 -16.920 1.00 77.94 107 ASP A CA 1
ATOM 829 C C . ASP A 1 107 ? 20.648 1.382 -17.200 1.00 77.94 107 ASP A C 1
ATOM 831 O O . ASP A 1 107 ? 21.136 2.321 -17.830 1.00 77.94 107 ASP A O 1
ATOM 835 N N . ASP A 1 108 ? 19.379 1.392 -16.773 1.00 77.75 108 ASP A N 1
ATOM 836 C CA . ASP A 1 108 ? 18.387 2.433 -17.087 1.00 77.75 108 ASP A CA 1
ATOM 837 C C . ASP A 1 108 ? 18.038 3.315 -15.867 1.00 77.75 108 ASP A C 1
ATOM 839 O O . ASP A 1 108 ? 17.552 4.427 -16.054 1.00 77.75 108 ASP A O 1
ATOM 843 N N . MET A 1 109 ? 18.283 2.835 -14.642 1.00 84.50 109 MET A N 1
ATOM 844 C CA . MET A 1 109 ? 18.045 3.537 -13.374 1.00 84.50 109 MET A CA 1
ATOM 845 C C . MET A 1 109 ? 19.188 3.269 -12.407 1.00 84.50 109 MET A C 1
ATOM 847 O O . MET A 1 109 ? 19.750 2.169 -12.400 1.00 84.50 109 MET A O 1
ATOM 851 N N . ASP A 1 110 ? 19.487 4.235 -11.545 1.00 87.31 110 ASP A N 1
ATOM 852 C CA . ASP A 1 110 ? 20.281 3.926 -10.361 1.00 87.31 110 ASP A CA 1
ATOM 853 C C . ASP A 1 110 ? 19.449 3.212 -9.271 1.00 87.31 110 ASP A C 1
ATOM 855 O O . ASP A 1 110 ? 18.221 3.095 -9.346 1.00 87.31 110 ASP A O 1
ATOM 859 N N . ASP A 1 111 ? 20.140 2.671 -8.262 1.00 84.62 111 ASP A N 1
ATOM 860 C CA . ASP A 1 111 ? 19.504 1.911 -7.180 1.00 84.62 111 ASP A CA 1
ATOM 861 C C . ASP A 1 111 ? 18.510 2.772 -6.371 1.00 84.62 111 ASP A C 1
ATOM 863 O O . ASP A 1 111 ? 17.516 2.246 -5.869 1.00 84.62 111 ASP A O 1
ATOM 867 N N . GLU A 1 112 ? 18.754 4.083 -6.247 1.00 87.88 112 GLU A N 1
ATOM 868 C CA . GLU A 1 112 ? 17.902 5.007 -5.489 1.00 87.88 112 GLU A CA 1
ATOM 869 C C . GLU A 1 112 ? 16.610 5.292 -6.263 1.00 87.88 112 GLU A C 1
ATOM 871 O O . GLU A 1 112 ? 15.518 5.091 -5.727 1.00 87.88 112 GLU A O 1
ATOM 876 N N . GLU A 1 113 ? 16.717 5.640 -7.546 1.00 86.88 113 GLU A N 1
ATOM 877 C CA . GLU A 1 113 ? 15.586 5.849 -8.457 1.00 86.88 113 GLU A CA 1
ATOM 878 C C . GLU A 1 113 ? 14.689 4.606 -8.536 1.00 86.88 113 GLU A C 1
ATOM 880 O O . GLU A 1 113 ? 13.459 4.692 -8.432 1.00 86.88 113 GLU A O 1
ATOM 885 N N . TYR A 1 114 ? 15.304 3.427 -8.658 1.00 87.94 114 TYR A N 1
ATOM 886 C CA . TYR A 1 114 ? 14.588 2.158 -8.691 1.00 87.94 114 TYR A CA 1
ATOM 887 C C . TYR A 1 114 ? 13.835 1.882 -7.381 1.00 87.94 114 TYR A C 1
ATOM 889 O O . TYR A 1 114 ? 12.651 1.517 -7.402 1.00 87.94 114 TYR A O 1
ATOM 897 N N . GLU A 1 115 ? 14.494 2.048 -6.229 1.00 89.12 115 GLU A N 1
ATOM 898 C CA . GLU A 1 115 ? 13.865 1.831 -4.926 1.00 89.12 115 GLU A CA 1
ATOM 899 C C . GLU A 1 115 ? 12.726 2.823 -4.669 1.00 89.12 115 GLU A C 1
ATOM 901 O O . GLU A 1 115 ? 11.663 2.418 -4.180 1.00 89.12 115 GLU A O 1
ATOM 906 N N . GLU A 1 116 ? 12.903 4.095 -5.027 1.00 89.19 116 GLU A N 1
ATOM 907 C CA . GLU A 1 116 ? 11.878 5.129 -4.888 1.00 89.19 116 GLU A CA 1
ATOM 908 C C . GLU A 1 116 ? 10.650 4.838 -5.758 1.00 89.19 116 GLU A C 1
ATOM 910 O O . GLU A 1 116 ? 9.518 4.835 -5.253 1.00 89.19 116 GLU A O 1
ATOM 915 N N . ALA A 1 117 ? 10.853 4.520 -7.040 1.00 89.69 117 ALA A N 1
ATOM 916 C CA . ALA A 1 117 ? 9.770 4.187 -7.960 1.00 89.69 117 ALA A CA 1
ATOM 917 C C . ALA A 1 117 ? 9.009 2.935 -7.491 1.00 89.69 117 ALA A C 1
ATOM 919 O O . ALA A 1 117 ? 7.774 2.926 -7.423 1.00 89.69 117 ALA A O 1
ATOM 920 N N . LEU A 1 118 ? 9.730 1.891 -7.071 1.00 90.06 118 LEU A N 1
ATOM 921 C CA . LEU A 1 118 ? 9.129 0.660 -6.561 1.00 90.06 118 LEU A CA 1
ATOM 922 C C . LEU A 1 118 ? 8.304 0.908 -5.289 1.00 90.06 118 LEU A C 1
ATOM 924 O O . LEU A 1 118 ? 7.170 0.424 -5.171 1.00 90.06 118 LEU A O 1
ATOM 928 N N . GLN A 1 119 ? 8.844 1.672 -4.334 1.00 88.56 119 GLN A N 1
ATOM 929 C CA . GLN A 1 119 ? 8.136 2.019 -3.102 1.00 88.56 119 GLN A CA 1
ATOM 930 C C . GLN A 1 119 ? 6.900 2.875 -3.376 1.00 88.56 119 GLN A C 1
ATOM 932 O O . GLN A 1 119 ? 5.855 2.631 -2.765 1.00 88.56 119 GLN A O 1
ATOM 937 N N . SER A 1 120 ? 6.983 3.822 -4.312 1.00 88.88 120 SER A N 1
ATOM 938 C CA . SER A 1 120 ? 5.849 4.647 -4.728 1.00 88.88 120 SER A CA 1
ATOM 939 C C . SER A 1 120 ? 4.726 3.795 -5.330 1.00 88.88 120 SER A C 1
ATOM 941 O O . SER A 1 120 ? 3.579 3.853 -4.873 1.00 88.88 120 SER A O 1
ATOM 943 N N . LEU A 1 121 ? 5.044 2.906 -6.279 1.00 89.69 121 LEU A N 1
ATOM 944 C CA . LEU A 1 121 ? 4.063 2.019 -6.915 1.00 89.69 121 LEU A CA 1
ATOM 945 C C . LEU A 1 121 ? 3.396 1.058 -5.916 1.00 89.69 121 LEU A C 1
ATOM 947 O O . LEU A 1 121 ? 2.179 0.837 -5.981 1.00 89.69 121 LEU A O 1
ATOM 951 N N . LEU A 1 122 ? 4.163 0.499 -4.971 1.00 88.56 122 LEU A N 1
ATOM 952 C CA . LEU A 1 122 ? 3.639 -0.330 -3.877 1.00 88.56 122 LEU A CA 1
ATOM 953 C C . LEU A 1 122 ? 2.765 0.486 -2.916 1.00 88.56 122 LEU A C 1
ATOM 955 O O . LEU A 1 122 ? 1.706 0.024 -2.483 1.00 88.56 122 LEU A O 1
ATOM 959 N N . GLY A 1 123 ? 3.202 1.699 -2.583 1.00 85.00 123 GLY A N 1
ATOM 960 C CA . GLY A 1 123 ? 2.534 2.615 -1.663 1.00 85.00 123 GLY A CA 1
ATOM 961 C C . GLY A 1 123 ? 1.198 3.140 -2.183 1.00 85.00 123 GLY A C 1
ATOM 962 O O . GLY A 1 123 ? 0.242 3.288 -1.416 1.00 85.00 123 GLY A O 1
ATOM 963 N N . ARG A 1 124 ? 1.109 3.344 -3.501 1.00 85.88 124 ARG A N 1
ATOM 964 C CA . ARG A 1 124 ? -0.111 3.726 -4.231 1.00 85.88 124 ARG A CA 1
ATOM 965 C C . ARG A 1 124 ? -0.980 2.518 -4.600 1.00 85.88 124 ARG A C 1
ATOM 967 O O . ARG A 1 124 ? -2.126 2.688 -5.027 1.00 85.88 124 ARG A O 1
ATOM 974 N N . GLY A 1 125 ? -0.463 1.303 -4.406 1.00 85.62 125 GLY A N 1
ATOM 975 C CA . GLY A 1 125 ? -1.176 0.053 -4.647 1.00 85.62 125 GLY A CA 1
ATOM 976 C C . GLY A 1 125 ? -1.351 -0.285 -6.124 1.00 85.62 125 GLY A C 1
ATOM 977 O O . GLY A 1 125 ? -2.313 -0.968 -6.467 1.00 85.62 125 GLY A O 1
ATOM 978 N N . TYR A 1 126 ? -0.473 0.189 -7.007 1.00 87.69 126 TYR A N 1
ATOM 979 C CA . TYR A 1 126 ? -0.479 -0.196 -8.423 1.00 87.69 126 TYR A CA 1
ATOM 980 C C . TYR A 1 126 ? 0.132 -1.578 -8.646 1.00 87.69 126 TYR A C 1
ATOM 982 O O . TYR A 1 126 ? -0.365 -2.363 -9.453 1.00 87.69 126 TYR A O 1
ATOM 990 N N . ILE A 1 127 ? 1.140 -1.920 -7.851 1.00 89.81 127 ILE A N 1
ATOM 991 C CA . ILE A 1 127 ? 1.725 -3.258 -7.811 1.00 89.81 127 ILE A CA 1
ATOM 992 C C . ILE A 1 127 ? 1.626 -3.836 -6.400 1.00 89.81 127 ILE A C 1
ATOM 994 O O . ILE A 1 127 ? 1.421 -3.120 -5.417 1.00 89.81 127 ILE A O 1
ATOM 998 N N . LYS A 1 128 ? 1.754 -5.156 -6.291 1.00 89.31 128 LYS A N 1
ATOM 999 C CA . LYS A 1 128 ? 1.775 -5.876 -5.015 1.00 89.31 128 LYS A CA 1
ATOM 1000 C C . LYS A 1 128 ? 2.825 -6.973 -5.026 1.00 89.31 128 LYS A C 1
ATOM 1002 O O . LYS A 1 128 ? 3.015 -7.619 -6.050 1.00 89.31 128 LYS A O 1
ATOM 1007 N N . LEU A 1 129 ? 3.424 -7.225 -3.864 1.00 88.88 129 LEU A N 1
ATOM 1008 C CA . LEU A 1 129 ? 4.242 -8.410 -3.616 1.00 88.88 129 LEU A CA 1
ATOM 1009 C C . LEU A 1 129 ? 3.323 -9.593 -3.267 1.00 88.88 129 LEU A C 1
ATOM 1011 O O . LEU A 1 129 ? 2.586 -9.539 -2.275 1.00 88.88 129 LEU A O 1
ATOM 1015 N N . VAL A 1 130 ? 3.324 -10.635 -4.094 1.00 86.94 130 VAL A N 1
ATOM 1016 C CA . VAL A 1 130 ? 2.576 -11.880 -3.872 1.00 86.94 130 VAL A CA 1
ATOM 1017 C C . VAL A 1 130 ? 3.385 -12.877 -3.029 1.00 86.94 130 VAL A C 1
ATOM 1019 O O . VAL A 1 130 ? 4.554 -12.665 -2.721 1.00 86.94 130 VAL A O 1
ATOM 1022 N N . SER A 1 131 ? 2.729 -13.934 -2.540 1.00 81.19 131 SER A N 1
ATOM 1023 C CA . SER A 1 131 ? 3.280 -14.833 -1.509 1.00 81.19 131 SER A CA 1
ATOM 1024 C C . SER A 1 131 ? 4.498 -15.650 -1.940 1.00 81.19 131 SER A C 1
ATOM 1026 O O . SER A 1 131 ? 5.230 -16.134 -1.085 1.00 81.19 131 SER A O 1
ATOM 1028 N N . ASP A 1 132 ? 4.686 -15.830 -3.241 1.00 84.88 132 ASP A N 1
ATOM 1029 C CA . ASP A 1 132 ? 5.857 -16.467 -3.848 1.00 84.88 132 ASP A CA 1
ATOM 1030 C C . ASP A 1 132 ? 7.038 -15.497 -4.029 1.00 84.88 132 ASP A C 1
ATOM 1032 O O . ASP A 1 132 ? 8.103 -15.912 -4.477 1.00 84.88 132 ASP A O 1
ATOM 1036 N N . GLY A 1 133 ? 6.871 -14.228 -3.645 1.00 84.25 133 GLY A N 1
ATOM 1037 C CA . GLY A 1 133 ? 7.905 -13.205 -3.700 1.00 84.25 133 GLY A CA 1
ATOM 1038 C C . GLY A 1 133 ? 7.929 -12.395 -4.992 1.00 84.25 133 GLY A C 1
ATOM 1039 O O . GLY A 1 133 ? 8.822 -11.568 -5.128 1.00 84.25 133 GLY A O 1
ATOM 1040 N N . ALA A 1 134 ? 6.983 -12.583 -5.916 1.00 88.81 134 ALA A N 1
ATOM 1041 C CA . ALA A 1 134 ? 6.917 -11.798 -7.148 1.00 88.81 134 ALA A CA 1
ATOM 1042 C C . ALA A 1 134 ? 6.118 -10.491 -6.999 1.00 88.81 134 ALA A C 1
ATOM 1044 O O . ALA A 1 134 ? 5.189 -10.387 -6.194 1.00 88.81 134 ALA A O 1
ATOM 1045 N N . TYR A 1 135 ? 6.445 -9.488 -7.808 1.00 90.38 135 TYR A N 1
ATOM 1046 C CA . TYR A 1 135 ? 5.629 -8.299 -8.013 1.00 90.38 135 TYR A CA 1
ATOM 1047 C C . TYR A 1 135 ? 4.629 -8.517 -9.146 1.00 90.38 135 TYR A C 1
ATOM 1049 O O . TYR A 1 135 ? 4.956 -9.096 -10.180 1.00 90.38 135 TYR A O 1
ATOM 1057 N N . ARG A 1 136 ? 3.397 -8.037 -8.948 1.00 88.88 136 ARG A N 1
ATOM 1058 C CA . ARG A 1 136 ? 2.315 -8.132 -9.937 1.00 88.88 136 ARG A CA 1
ATOM 1059 C C . ARG A 1 136 ? 1.438 -6.888 -9.934 1.00 88.88 136 ARG A C 1
ATOM 1061 O O . ARG A 1 136 ? 1.210 -6.300 -8.874 1.00 88.88 136 ARG A O 1
ATOM 1068 N N . TRP A 1 137 ? 0.864 -6.561 -11.090 1.00 88.19 137 TRP A N 1
ATOM 1069 C CA . TRP A 1 137 ? -0.225 -5.589 -11.205 1.00 88.19 137 TRP A CA 1
ATOM 1070 C C . TRP A 1 137 ? -1.407 -5.864 -10.271 1.00 88.19 137 TRP A C 1
ATOM 1072 O O . TRP A 1 137 ? -1.806 -7.008 -10.016 1.00 88.19 137 TRP A O 1
ATOM 1082 N N . THR A 1 138 ? -2.002 -4.776 -9.791 1.00 86.81 138 THR A N 1
ATOM 1083 C CA . THR A 1 138 ? -3.309 -4.771 -9.136 1.00 86.81 138 THR A CA 1
ATOM 1084 C C . THR A 1 138 ? -4.411 -4.348 -10.108 1.00 86.81 138 THR A C 1
ATOM 1086 O O . THR A 1 138 ? -4.162 -3.779 -11.172 1.00 86.81 138 THR A O 1
ATOM 1089 N N . ASP A 1 139 ? -5.667 -4.541 -9.706 1.00 83.31 139 ASP A N 1
ATOM 1090 C CA . ASP A 1 139 ? -6.824 -4.041 -10.458 1.00 83.31 139 ASP A CA 1
ATOM 1091 C C . ASP A 1 139 ? -6.822 -2.509 -10.590 1.00 83.31 139 ASP A C 1
ATOM 1093 O O . ASP A 1 139 ? -7.469 -1.961 -11.483 1.00 83.31 139 ASP A O 1
ATOM 1097 N N . ARG A 1 140 ? -6.127 -1.798 -9.689 1.00 82.50 140 ARG A N 1
ATOM 1098 C CA . ARG A 1 140 ? -5.975 -0.343 -9.759 1.00 82.50 140 ARG A CA 1
ATOM 1099 C C . ARG A 1 140 ? -5.051 0.049 -10.911 1.00 82.50 140 ARG A C 1
ATOM 1101 O O . ARG A 1 140 ? -5.411 0.952 -11.662 1.00 82.50 140 ARG A O 1
ATOM 1108 N N . ALA A 1 141 ? -3.918 -0.639 -11.071 1.00 84.69 141 ALA A N 1
ATOM 1109 C CA . ALA A 1 141 ? -2.988 -0.400 -12.177 1.00 84.69 141 ALA A CA 1
ATOM 1110 C C . ALA A 1 141 ? -3.691 -0.488 -13.535 1.00 84.69 141 ALA A C 1
ATOM 1112 O O . ALA A 1 141 ? -3.637 0.461 -14.311 1.00 84.69 141 ALA A O 1
ATOM 1113 N N . GLY A 1 142 ? -4.453 -1.561 -13.771 1.00 78.94 142 GLY A N 1
ATOM 1114 C CA . GLY A 1 142 ? -5.151 -1.772 -15.044 1.00 78.94 142 GLY A CA 1
ATOM 1115 C C . GLY A 1 142 ? -6.252 -0.753 -15.374 1.00 78.94 142 GLY A C 1
ATOM 1116 O O . GLY A 1 142 ? -6.731 -0.732 -16.504 1.00 78.94 142 GLY A O 1
ATOM 1117 N N . LYS A 1 143 ? -6.677 0.084 -14.416 1.00 77.81 143 LYS A N 1
ATOM 1118 C CA . LYS A 1 143 ? -7.651 1.166 -14.652 1.00 77.81 143 LYS A CA 1
ATOM 1119 C C . LYS A 1 143 ? -7.005 2.492 -15.031 1.00 77.81 143 LYS A C 1
ATOM 1121 O O . LYS A 1 143 ? -7.678 3.324 -15.627 1.00 77.81 143 LYS A O 1
ATOM 1126 N N . ILE A 1 144 ? -5.764 2.707 -14.605 1.00 70.81 144 ILE A N 1
ATOM 1127 C CA . ILE A 1 144 ? -5.091 4.010 -14.679 1.00 70.81 144 ILE A CA 1
ATOM 1128 C C . ILE A 1 144 ? -3.996 3.986 -15.739 1.00 70.81 144 ILE A C 1
ATOM 1130 O O . ILE A 1 144 ? -3.808 4.974 -16.437 1.00 70.81 144 ILE A O 1
ATOM 1134 N N . PHE A 1 145 ? -3.320 2.852 -15.909 1.00 73.69 145 PHE A N 1
ATOM 1135 C CA . PHE A 1 145 ? -2.254 2.708 -16.882 1.00 73.69 145 PHE A CA 1
ATOM 1136 C C . PHE A 1 145 ? -2.733 1.902 -18.091 1.00 73.69 145 PHE A C 1
ATOM 1138 O O . PHE A 1 145 ? -2.971 0.693 -18.010 1.00 73.69 145 PHE A O 1
ATOM 1145 N N . ILE A 1 146 ? -2.877 2.586 -19.225 1.00 66.75 146 ILE A N 1
ATOM 1146 C CA . ILE A 1 146 ? -3.141 1.965 -20.522 1.00 66.75 146 ILE A CA 1
ATOM 1147 C C . ILE A 1 146 ? -1.825 1.956 -21.288 1.00 66.75 146 ILE A C 1
ATOM 1149 O O . ILE A 1 146 ? -1.451 2.944 -21.906 1.00 66.75 146 ILE A O 1
ATOM 1153 N N . TYR A 1 147 ? -1.136 0.820 -21.264 1.00 59.88 147 TYR A N 1
ATOM 1154 C CA . TYR A 1 147 ? 0.015 0.615 -22.132 1.00 59.88 147 TYR A CA 1
ATOM 1155 C C . TYR A 1 147 ? -0.435 0.501 -23.593 1.00 59.88 147 TYR A C 1
ATOM 1157 O O . TYR A 1 147 ? -1.225 -0.394 -23.923 1.00 59.88 147 TYR A O 1
ATOM 1165 N N . MET A 1 148 ? 0.107 1.346 -24.470 1.00 54.59 148 MET A N 1
ATOM 1166 C CA . MET A 1 148 ? -0.026 1.194 -25.917 1.00 54.59 148 MET A CA 1
ATOM 1167 C C . MET A 1 148 ? 1.260 0.583 -26.501 1.00 54.59 148 MET A C 1
ATOM 1169 O O . MET A 1 148 ? 2.325 1.196 -26.425 1.00 54.59 148 MET A O 1
ATOM 1173 N N . PRO A 1 149 ? 1.196 -0.621 -27.105 1.00 46.88 149 PRO A N 1
ATOM 1174 C CA . PRO A 1 149 ? 2.337 -1.195 -27.814 1.00 46.88 149 PRO A CA 1
ATOM 1175 C C . PRO A 1 149 ? 2.801 -0.244 -28.926 1.00 46.88 149 PRO A C 1
ATOM 1177 O O . PRO A 1 149 ? 2.028 0.058 -29.835 1.00 46.88 149 PRO A O 1
ATOM 1180 N N . GLY A 1 150 ? 4.047 0.228 -28.845 1.00 45.84 150 GLY A N 1
ATOM 1181 C CA . GLY A 1 150 ? 4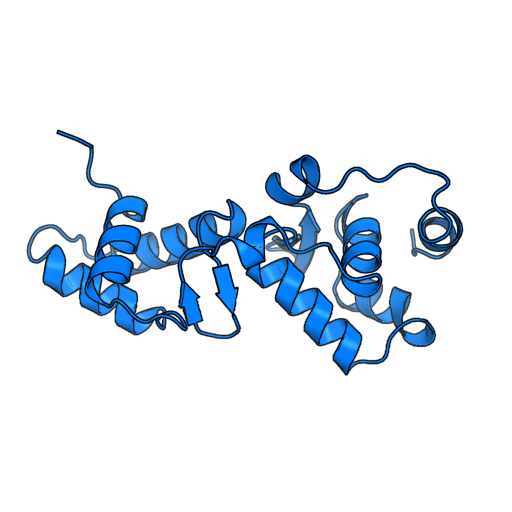.613 1.216 -29.774 1.00 45.84 150 GLY A CA 1
ATOM 1182 C C . GLY A 1 150 ? 4.966 2.565 -29.145 1.00 45.84 150 GLY A C 1
ATOM 1183 O O . GLY A 1 150 ? 5.600 3.374 -29.821 1.00 45.84 150 GLY A O 1
ATOM 1184 N N . ASP A 1 151 ? 4.636 2.797 -27.869 1.00 56.19 151 ASP A N 1
ATOM 1185 C CA . ASP A 1 151 ? 5.257 3.889 -27.117 1.00 56.19 151 ASP A CA 1
ATOM 1186 C C . ASP A 1 151 ? 6.773 3.674 -27.032 1.00 56.19 151 ASP A C 1
ATOM 1188 O O . ASP A 1 151 ? 7.256 2.551 -26.844 1.00 56.19 151 ASP A O 1
ATOM 1192 N N . VAL A 1 152 ? 7.527 4.764 -27.194 1.00 50.31 152 VAL A N 1
ATOM 1193 C CA . VAL A 1 152 ? 8.989 4.764 -27.402 1.00 50.31 152 VAL A CA 1
ATOM 1194 C C . VAL A 1 152 ? 9.735 4.047 -26.265 1.00 50.31 152 VAL A C 1
ATOM 1196 O O . VAL A 1 152 ? 10.747 3.385 -26.498 1.00 50.31 152 VAL A O 1
ATOM 1199 N N . HIS A 1 153 ? 9.180 4.104 -25.053 1.00 52.59 153 HIS A N 1
ATOM 1200 C CA . HIS A 1 153 ? 9.703 3.452 -23.849 1.00 52.59 153 HIS A CA 1
ATOM 1201 C C . HIS A 1 153 ? 9.248 1.992 -23.701 1.00 52.59 153 HIS A C 1
ATOM 1203 O O . HIS A 1 153 ? 9.925 1.180 -23.081 1.00 52.59 153 HIS A O 1
ATOM 1209 N N . GLY A 1 154 ? 8.116 1.629 -24.302 1.00 50.72 154 GLY A N 1
ATOM 1210 C CA . GLY A 1 154 ? 7.474 0.336 -24.119 1.00 50.72 154 GLY A CA 1
ATOM 1211 C C . GLY A 1 154 ? 7.960 -0.767 -25.049 1.00 50.72 154 GLY A C 1
ATOM 1212 O O . GLY A 1 154 ? 8.057 -1.918 -24.631 1.00 50.72 154 GLY A O 1
ATOM 1213 N N . ALA A 1 155 ? 8.206 -0.444 -26.318 1.00 49.69 155 ALA A N 1
ATOM 1214 C CA . ALA A 1 155 ? 8.488 -1.455 -27.338 1.00 49.69 155 ALA A CA 1
ATOM 1215 C C . ALA A 1 155 ? 9.923 -2.003 -27.250 1.00 49.69 155 ALA A C 1
ATOM 1217 O O . ALA A 1 155 ? 10.133 -3.201 -27.399 1.00 49.69 155 ALA A O 1
ATOM 1218 N N . SER A 1 156 ? 10.903 -1.142 -26.955 1.00 51.78 156 SER A N 1
ATOM 1219 C CA . SER A 1 156 ? 12.312 -1.546 -26.824 1.00 51.78 156 SER A CA 1
ATOM 1220 C C . SER A 1 156 ? 12.628 -2.247 -25.497 1.00 51.78 156 SER A C 1
ATOM 1222 O O . SER A 1 156 ? 13.642 -2.937 -25.398 1.00 51.78 156 SER A O 1
ATOM 1224 N N . PHE A 1 157 ? 11.768 -2.076 -24.489 1.00 57.50 157 PHE A N 1
ATOM 1225 C CA . PHE A 1 157 ? 11.933 -2.622 -23.144 1.00 57.50 157 PHE A CA 1
ATOM 1226 C C . PHE A 1 157 ? 11.421 -4.063 -23.018 1.00 57.50 157 PHE A C 1
ATOM 1228 O O . PHE A 1 157 ? 12.119 -4.912 -22.468 1.00 57.50 157 PHE A O 1
ATOM 1235 N N . ILE A 1 158 ? 10.244 -4.376 -23.579 1.00 58.97 158 ILE A N 1
ATOM 1236 C CA . ILE A 1 158 ? 9.672 -5.736 -23.514 1.00 58.97 158 ILE A CA 1
ATOM 1237 C C . ILE A 1 158 ? 10.616 -6.771 -24.146 1.00 58.97 158 ILE A C 1
ATOM 1239 O O . ILE A 1 158 ? 10.750 -7.874 -23.627 1.00 58.97 158 ILE A O 1
ATOM 1243 N N . GLU A 1 159 ? 11.340 -6.407 -25.208 1.00 56.22 159 GLU A N 1
ATOM 1244 C CA . GLU A 1 159 ? 12.324 -7.289 -25.854 1.00 56.22 159 GLU A CA 1
ATOM 1245 C C . GLU A 1 159 ? 13.544 -7.620 -24.970 1.00 56.22 159 GLU A C 1
ATOM 1247 O O . GLU A 1 159 ? 14.251 -8.590 -25.243 1.00 56.22 159 GLU A O 1
ATOM 1252 N N . ARG A 1 160 ? 13.800 -6.833 -23.913 1.00 58.78 160 ARG A N 1
ATOM 1253 C CA . ARG A 1 160 ? 14.922 -7.023 -22.974 1.00 58.78 160 ARG A CA 1
ATOM 1254 C C . ARG A 1 160 ? 14.530 -7.793 -21.716 1.00 58.78 160 ARG A C 1
ATOM 1256 O O . ARG A 1 160 ? 15.416 -8.242 -20.987 1.00 58.78 160 ARG A O 1
ATOM 1263 N N . LEU A 1 161 ? 13.233 -7.938 -21.444 1.00 56.00 161 LEU A N 1
ATOM 1264 C CA . LEU A 1 161 ? 12.768 -8.677 -20.277 1.00 56.00 161 LEU A CA 1
ATOM 1265 C C . LEU A 1 161 ? 13.139 -10.164 -20.417 1.00 56.00 161 LEU A C 1
ATOM 1267 O O . LEU A 1 161 ? 12.905 -10.766 -21.468 1.00 56.00 161 LEU A O 1
ATOM 1271 N N . PRO A 1 162 ? 13.727 -10.786 -19.379 1.00 52.31 162 PRO A N 1
ATOM 1272 C CA . PRO A 1 162 ? 13.992 -12.216 -19.401 1.00 52.31 162 PRO A CA 1
ATOM 1273 C C . PRO A 1 162 ? 12.667 -12.992 -19.423 1.00 52.31 162 PRO A C 1
ATOM 1275 O O . PRO A 1 162 ? 11.756 -12.675 -18.657 1.00 52.31 162 PRO A O 1
ATOM 1278 N N . ALA A 1 163 ? 12.595 -14.009 -20.286 1.00 53.88 163 ALA A N 1
ATOM 1279 C CA . ALA A 1 163 ? 11.448 -14.912 -20.409 1.00 53.88 163 ALA A CA 1
ATOM 1280 C C . ALA A 1 163 ? 11.092 -15.668 -19.109 1.00 53.88 163 ALA A C 1
ATOM 1282 O O . ALA A 1 163 ? 11.966 -15.871 -18.222 1.00 53.88 163 ALA A O 1
#

Nearest PDB structures (foldseek):
  7dqb-assembly1_A  TM=5.485E-01  e=7.710E-01  Microbacterium hydrocarbonoxydans
  7wup-assembly1_B  TM=3.791E-01  e=1.615E+00  Apiospora montagnei NRRL 25634
  7y3h-assembly1_A  TM=3.427E-01  e=1.215E+00  Apiospora montagnei NRRL 25634
  8gx4-assembly1_A  TM=4.042E-01  e=3.581E+00  Apiospora montagnei NRRL 25634
  7wh9-assembly1_A-2  TM=2.842E-01  e=1.615E+00  Aspergillus terreus

Foldseek 3Di:
DPDDALLVLLVVLQVVVVDPQADALVSSLVSSCVVQPPNDDPCSSVRNVVSQLVCLLVQQWFDDPRGIHGDDPCLVPDDQDLLLVLLLLLQEPHFAAPVLSCVLCVPPDDPVSNVVSVSRCVRSNQWDQDPVRTIHGGPVVVVPDDDDAPPPSNPVSVVSRDD

Solvent-accessible surface area (backbone atoms only — not comparable to full-atom values): 9324 Å² total; per-residue (Å²): 128,85,79,88,40,52,56,54,42,52,52,52,22,51,62,73,65,64,49,91,82,27,43,40,67,66,60,42,50,55,39,32,49,68,78,42,64,96,74,70,58,100,60,43,65,62,46,40,55,48,30,51,52,52,29,18,43,68,44,69,20,30,36,59,92,72,21,42,32,72,64,51,71,66,70,73,72,54,75,76,50,74,63,39,48,51,54,48,59,62,20,62,86,42,79,32,38,63,72,60,51,52,62,70,33,62,90,81,41,55,76,64,59,48,51,52,31,52,50,48,36,47,16,50,7,30,32,43,80,45,95,89,57,22,32,28,63,30,81,49,29,69,73,74,57,82,87,58,93,70,41,86,74,52,52,70,44,62,79,66,54,81,131

Mean predicted aligned error: 8.61 Å